Protein AF-W2GTN8-F1 (afdb_monomer_lite)

Organism: Phytophthora nicotianae (NCBI:txid4792)

Secondary structure (DSSP, 8-state):
-------------HHHHHS-SS--SS---SSHHHHHHHHHHHHHHTT-EEEEEEEETTEEEEEEEPS---

Sequence (70 aa):
MRATSQGATTKLDLVSRFGYEKPDLFIHLVYLEEAGSFVRSYGFNEGKGVKRNKSTGNYKTWLCASTGDG

Radius of gyration: 14.39 Å; chains: 1; bounding box: 42×22×39 Å

Structure (mmCIF, N/CA/C/O backbone):
data_AF-W2GTN8-F1
#
_entry.id   AF-W2GTN8-F1
#
loop_
_atom_site.group_PDB
_atom_site.id
_atom_site.type_symbol
_atom_site.label_atom_id
_atom_site.label_alt_id
_atom_site.label_comp_id
_atom_site.label_asym_id
_atom_site.label_entity_id
_atom_site.label_seq_id
_atom_site.pdbx_PDB_ins_code
_atom_site.Cartn_x
_atom_site.Cartn_y
_atom_site.Cartn_z
_atom_site.occupancy
_atom_site.B_iso_or_equiv
_atom_site.auth_seq_id
_atom_site.auth_comp_id
_atom_site.auth_asym_id
_atom_site.auth_atom_id
_atom_site.pdbx_PDB_model_num
ATOM 1 N N . MET A 1 1 ? -27.884 9.581 27.774 1.00 36.31 1 MET A N 1
ATOM 2 C CA . MET A 1 1 ? -27.207 8.300 27.471 1.00 36.31 1 MET A CA 1
ATOM 3 C C . MET A 1 1 ? -26.371 8.513 26.216 1.00 36.31 1 MET A 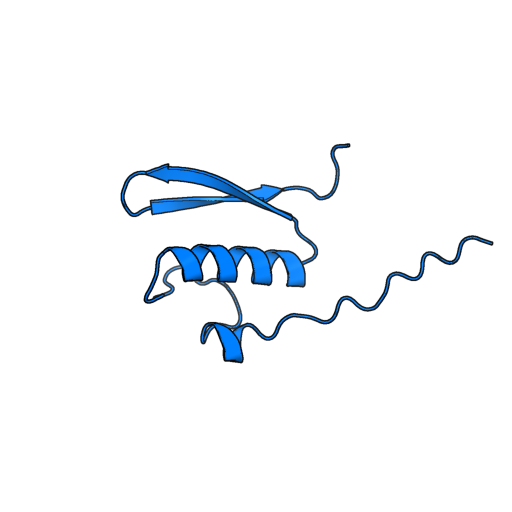C 1
ATOM 5 O O . MET A 1 1 ? -26.914 9.001 25.234 1.00 36.31 1 MET A O 1
ATOM 9 N N . ARG A 1 2 ? -25.051 8.287 26.276 1.00 44.41 2 ARG A N 1
ATOM 10 C CA . ARG A 1 2 ? -24.133 8.471 25.139 1.00 44.41 2 ARG A CA 1
ATOM 11 C C . ARG A 1 2 ? -24.355 7.344 24.129 1.00 44.41 2 ARG A C 1
ATOM 13 O O . ARG A 1 2 ? -23.906 6.231 24.362 1.00 44.41 2 ARG A O 1
ATOM 20 N N . ALA A 1 3 ? -25.026 7.639 23.023 1.00 45.19 3 ALA A N 1
ATOM 21 C CA . ALA A 1 3 ? -24.935 6.815 21.829 1.00 45.19 3 ALA A CA 1
ATOM 22 C C . ALA A 1 3 ? -23.710 7.295 21.043 1.00 45.19 3 ALA A C 1
ATOM 24 O O . ALA A 1 3 ? -23.783 8.258 20.283 1.00 45.19 3 ALA A O 1
ATOM 25 N N . THR A 1 4 ? -22.552 6.676 21.266 1.00 46.25 4 THR A N 1
ATOM 26 C CA . THR A 1 4 ? -21.483 6.721 20.268 1.00 46.25 4 THR A CA 1
ATOM 27 C C . THR A 1 4 ? -21.948 5.847 19.118 1.00 46.25 4 THR A C 1
ATOM 29 O O . THR A 1 4 ? -21.730 4.638 19.121 1.00 46.25 4 THR A O 1
ATOM 32 N N . SER A 1 5 ? -22.655 6.455 18.168 1.00 49.59 5 SER A N 1
ATOM 33 C CA . SER A 1 5 ? -22.877 5.877 16.851 1.00 49.59 5 SER A CA 1
ATOM 34 C C . SER A 1 5 ? -21.503 5.693 16.220 1.00 49.59 5 SER A C 1
ATOM 36 O O . SER A 1 5 ? -20.970 6.596 15.580 1.00 49.59 5 SER A O 1
ATOM 38 N N . GLN A 1 6 ? -20.890 4.539 16.464 1.00 52.56 6 GLN A N 1
ATOM 39 C CA . GLN A 1 6 ? -19.764 4.055 15.691 1.00 52.56 6 GLN A CA 1
ATOM 40 C C . GLN A 1 6 ? -20.355 3.741 14.318 1.00 52.56 6 GLN A C 1
ATOM 42 O O . GLN A 1 6 ? -20.836 2.639 14.065 1.00 52.56 6 GLN A O 1
ATOM 47 N N . GLY A 1 7 ? -20.485 4.791 13.500 1.00 48.91 7 GLY A N 1
ATOM 48 C CA . GLY A 1 7 ? -21.011 4.700 12.149 1.00 48.91 7 GLY A CA 1
ATOM 49 C C . GLY A 1 7 ? -20.261 3.587 11.446 1.00 48.91 7 GLY A C 1
ATOM 50 O O . GLY A 1 7 ? -19.039 3.518 11.562 1.00 48.91 7 GLY A O 1
ATOM 51 N N . ALA A 1 8 ? -20.991 2.681 10.799 1.00 54.16 8 ALA A N 1
ATOM 52 C CA . ALA A 1 8 ? -20.390 1.635 9.996 1.00 54.16 8 ALA A CA 1
ATOM 53 C C . ALA A 1 8 ? -19.415 2.302 9.021 1.00 54.16 8 ALA A C 1
ATOM 55 O O . ALA A 1 8 ? -19.834 2.969 8.077 1.00 54.16 8 ALA A O 1
ATOM 56 N N . THR A 1 9 ? -18.116 2.212 9.303 1.00 59.09 9 THR A N 1
ATOM 57 C CA . THR A 1 9 ? -17.097 2.762 8.422 1.00 59.09 9 THR A CA 1
ATOM 58 C C . THR A 1 9 ? -17.177 1.948 7.143 1.00 59.09 9 THR A C 1
ATOM 60 O O . THR A 1 9 ? -16.765 0.788 7.120 1.00 59.09 9 THR A O 1
ATOM 63 N N . THR A 1 10 ? -17.781 2.515 6.098 1.00 80.38 10 THR A N 1
ATOM 64 C CA . THR A 1 10 ? -17.887 1.850 4.802 1.00 80.38 10 THR A CA 1
ATOM 65 C C . THR A 1 10 ? -16.475 1.561 4.315 1.00 80.38 10 THR A C 1
ATOM 67 O O . THR A 1 10 ? -15.706 2.487 4.043 1.00 80.38 10 THR A O 1
ATOM 70 N N . LYS A 1 11 ? -16.117 0.274 4.258 1.00 85.12 11 LYS A N 1
ATOM 71 C CA . LYS A 1 11 ? -14.815 -0.159 3.752 1.00 85.12 11 LYS A CA 1
ATOM 72 C C . LYS A 1 11 ? -14.647 0.347 2.321 1.00 85.12 11 LYS A C 1
ATOM 74 O O . LYS A 1 11 ? -15.566 0.268 1.510 1.00 85.12 11 LYS A O 1
ATOM 79 N N . LEU A 1 12 ? -13.468 0.875 2.026 1.00 88.38 12 LEU A N 1
ATOM 80 C CA . LEU A 1 12 ? -13.075 1.267 0.683 1.00 88.38 12 LEU A CA 1
ATOM 81 C C . LEU A 1 12 ? -12.826 0.014 -0.155 1.00 88.38 12 LEU A C 1
ATOM 83 O O . LEU A 1 12 ? -12.128 -0.896 0.293 1.00 88.38 12 LEU A O 1
ATOM 87 N N . ASP A 1 13 ? -13.345 0.000 -1.379 1.00 90.12 13 ASP A N 1
ATOM 88 C CA . ASP A 1 13 ? -13.082 -1.078 -2.326 1.00 90.12 13 ASP A CA 1
ATOM 89 C C . ASP A 1 13 ? -11.670 -0.933 -2.916 1.00 90.12 13 ASP A C 1
ATOM 91 O O . ASP A 1 13 ? -11.398 -0.055 -3.742 1.00 90.12 13 ASP A O 1
ATOM 95 N N . LEU A 1 14 ? -10.735 -1.740 -2.408 1.00 89.75 14 LEU A N 1
ATOM 96 C CA . LEU A 1 14 ? -9.324 -1.668 -2.795 1.00 89.75 14 LEU A CA 1
ATOM 97 C C . LEU A 1 14 ? -9.058 -2.383 -4.121 1.00 89.75 14 LEU A C 1
ATOM 99 O O . LEU A 1 14 ? -8.217 -1.928 -4.894 1.00 89.75 14 LEU A O 1
ATOM 103 N N . VAL A 1 15 ? -9.805 -3.449 -4.419 1.00 89.88 15 VAL A N 1
ATOM 104 C CA . VAL A 1 15 ? -9.644 -4.228 -5.652 1.00 89.88 15 VAL A CA 1
ATOM 105 C C . VAL A 1 15 ? -10.038 -3.391 -6.864 1.00 89.88 15 VAL A C 1
ATOM 107 O O . VAL A 1 15 ? -9.258 -3.285 -7.804 1.00 89.88 15 VAL A O 1
ATOM 110 N N . SER A 1 16 ? -11.183 -2.710 -6.829 1.00 89.25 16 SER A N 1
ATOM 111 C CA . SER A 1 16 ? -11.623 -1.849 -7.928 1.00 89.25 16 SER A CA 1
ATOM 112 C C . SER A 1 16 ? -10.710 -0.641 -8.142 1.00 89.25 16 SER A C 1
ATOM 114 O O . SER A 1 16 ? -10.648 -0.139 -9.262 1.00 89.25 16 SER A O 1
ATOM 116 N N . ARG A 1 17 ? -10.039 -0.137 -7.096 1.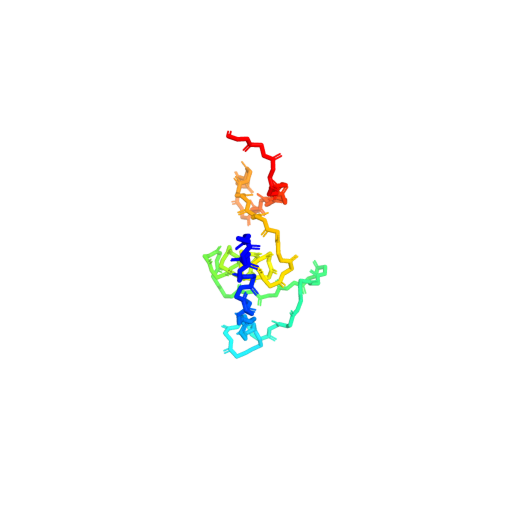00 86.81 17 ARG A N 1
ATOM 117 C CA . ARG A 1 17 ? -9.172 1.052 -7.194 1.00 86.81 17 ARG A CA 1
ATOM 118 C C . ARG A 1 17 ? -7.719 0.742 -7.515 1.00 86.81 17 ARG A C 1
ATOM 120 O O . ARG A 1 17 ? -7.090 1.528 -8.208 1.00 86.81 17 ARG A O 1
ATOM 127 N N . PHE A 1 18 ? -7.184 -0.341 -6.966 1.00 88.50 18 PHE A N 1
ATOM 128 C CA . PHE A 1 18 ? -5.753 -0.640 -7.000 1.00 88.50 18 PHE A CA 1
ATOM 129 C C . PHE A 1 18 ? -5.445 -2.020 -7.587 1.00 88.50 18 PHE A C 1
ATOM 131 O O . PHE A 1 18 ? -4.282 -2.314 -7.831 1.00 88.50 18 PHE A O 1
ATOM 138 N N . GL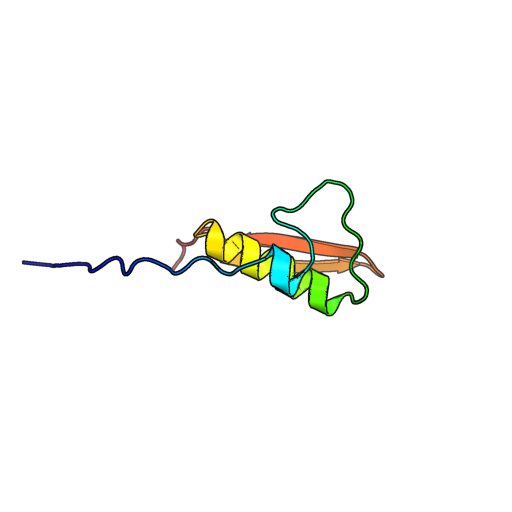Y A 1 19 ? -6.451 -2.875 -7.794 1.00 89.25 19 GLY A N 1
ATOM 139 C CA . GLY A 1 19 ? -6.272 -4.264 -8.225 1.00 89.25 19 GLY A CA 1
ATOM 140 C C . GLY A 1 19 ? -5.867 -5.227 -7.104 1.00 89.25 19 GLY A C 1
ATOM 141 O O . GLY A 1 19 ? -5.691 -6.413 -7.364 1.00 89.25 19 GLY A O 1
ATOM 142 N N . TYR A 1 20 ? -5.743 -4.744 -5.862 1.00 87.38 20 TYR A N 1
ATOM 143 C CA . TYR A 1 20 ? -5.277 -5.531 -4.718 1.00 87.38 20 TYR A CA 1
ATOM 144 C C . TYR A 1 20 ? -6.230 -5.404 -3.531 1.00 87.38 20 TYR A C 1
ATOM 146 O O . TYR A 1 20 ? -6.656 -4.306 -3.183 1.00 87.38 20 TYR A O 1
ATOM 154 N N . GLU A 1 21 ? -6.519 -6.523 -2.868 1.00 87.38 21 GLU A N 1
ATOM 155 C CA . GLU A 1 21 ? -7.355 -6.548 -1.659 1.00 87.38 21 GLU A CA 1
ATOM 156 C C . GLU A 1 21 ? -6.559 -6.209 -0.387 1.00 87.38 21 GLU A C 1
ATOM 158 O O . GLU A 1 21 ? -7.074 -5.571 0.529 1.00 87.38 21 GLU A O 1
ATOM 163 N N . LYS A 1 22 ? -5.287 -6.614 -0.328 1.00 87.25 22 LYS A N 1
ATOM 164 C CA . LYS A 1 22 ? -4.397 -6.432 0.825 1.00 87.25 22 LYS A CA 1
ATOM 165 C C . LYS A 1 22 ? -2.945 -6.254 0.367 1.00 87.25 22 LYS A C 1
ATOM 167 O O . LYS A 1 22 ? -2.611 -6.699 -0.732 1.00 87.25 22 LYS A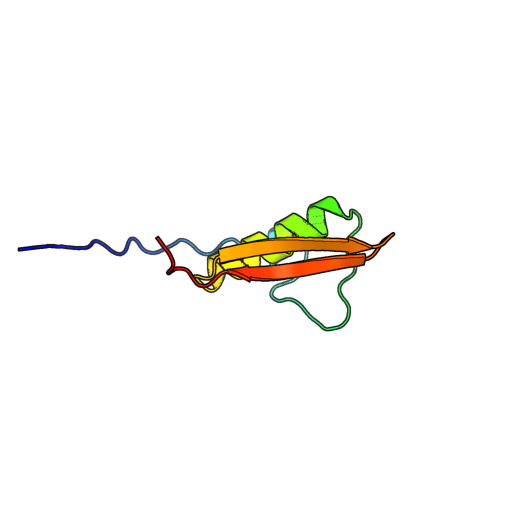 O 1
ATOM 172 N N . PRO A 1 23 ? -2.084 -5.593 1.159 1.00 82.81 23 PRO A N 1
ATOM 173 C CA . PRO A 1 23 ? -0.665 -5.505 0.852 1.00 82.81 23 PRO A CA 1
ATOM 174 C C . PRO A 1 23 ? -0.026 -6.895 0.916 1.00 82.81 23 PRO A C 1
ATOM 176 O O . PRO A 1 23 ? -0.230 -7.632 1.880 1.00 82.81 23 PRO A O 1
ATOM 179 N N . ASP A 1 24 ? 0.762 -7.216 -0.103 1.00 82.12 24 ASP A N 1
ATOM 180 C CA . ASP A 1 24 ? 1.610 -8.405 -0.157 1.00 82.12 24 ASP A CA 1
ATOM 181 C C . ASP A 1 24 ? 3.094 -7.992 -0.141 1.00 82.12 24 ASP A C 1
ATOM 183 O O . ASP A 1 24 ? 3.409 -6.799 -0.220 1.00 82.12 24 ASP A O 1
ATOM 187 N N . LEU A 1 25 ? 4.013 -8.956 -0.031 1.00 73.38 25 LEU A N 1
ATOM 188 C CA . LEU A 1 25 ? 5.461 -8.702 -0.044 1.00 73.38 25 LEU A CA 1
ATOM 189 C C . LEU A 1 25 ? 5.895 -7.975 -1.323 1.00 73.38 25 LEU A C 1
ATOM 191 O O . LEU A 1 25 ? 6.785 -7.126 -1.279 1.00 73.38 25 LEU A O 1
ATOM 195 N N . PHE A 1 26 ? 5.233 -8.276 -2.442 1.00 75.75 26 PHE A N 1
ATOM 196 C CA . PHE A 1 26 ? 5.483 -7.652 -3.734 1.00 75.75 26 PHE A CA 1
ATOM 197 C C . PHE A 1 26 ? 4.165 -7.201 -4.362 1.00 75.75 26 PHE A C 1
ATOM 199 O O . PHE A 1 26 ? 3.383 -8.011 -4.851 1.00 75.75 26 PHE A O 1
ATOM 206 N N . ILE A 1 27 ? 3.934 -5.890 -4.373 1.00 76.50 27 ILE A N 1
ATOM 207 C CA . ILE A 1 27 ? 2.818 -5.263 -5.085 1.00 76.50 27 ILE A CA 1
ATOM 208 C C . ILE A 1 27 ? 3.370 -4.348 -6.169 1.00 76.50 27 ILE A C 1
ATOM 210 O O . ILE A 1 27 ? 4.276 -3.549 -5.922 1.00 76.50 27 ILE A O 1
ATOM 214 N N . HIS A 1 28 ? 2.828 -4.466 -7.377 1.00 80.69 28 HIS A N 1
ATOM 215 C CA . HIS A 1 28 ? 3.212 -3.614 -8.492 1.00 80.69 28 HIS A CA 1
ATOM 216 C C . HIS A 1 28 ? 2.158 -2.528 -8.685 1.00 80.69 28 HIS A C 1
ATOM 218 O O . HIS A 1 28 ? 1.012 -2.817 -9.028 1.00 80.69 28 HIS A O 1
ATOM 224 N N . LEU A 1 29 ? 2.552 -1.277 -8.466 1.00 80.25 29 LEU A N 1
ATOM 225 C CA . LEU A 1 29 ? 1.715 -0.103 -8.684 1.00 80.25 29 LEU A CA 1
ATOM 226 C C . LEU A 1 29 ? 2.417 0.802 -9.685 1.00 80.25 29 LEU A C 1
ATOM 228 O O . LEU A 1 29 ? 3.628 1.004 -9.590 1.00 80.25 29 LEU A O 1
ATOM 232 N N . VAL A 1 30 ? 1.656 1.315 -10.652 1.00 80.75 30 VAL A N 1
ATOM 233 C CA . VAL A 1 30 ? 2.204 2.082 -11.780 1.00 80.75 30 VAL A CA 1
ATOM 234 C C . VAL A 1 30 ? 2.854 3.369 -11.275 1.00 80.75 30 VAL A C 1
ATOM 236 O O . VAL A 1 30 ? 3.933 3.738 -11.737 1.00 80.75 30 VAL A O 1
ATOM 239 N N . TYR A 1 31 ? 2.247 4.011 -10.271 1.00 81.25 31 TYR A N 1
ATOM 240 C CA . TYR A 1 31 ? 2.757 5.250 -9.695 1.00 81.25 31 TYR A CA 1
ATOM 241 C C . TYR A 1 31 ? 3.043 5.160 -8.188 1.00 81.25 31 TYR A C 1
ATOM 243 O O . TYR A 1 31 ? 2.280 4.622 -7.384 1.00 81.25 31 TYR A O 1
ATOM 251 N N . LEU A 1 32 ? 4.130 5.817 -7.765 1.00 75.69 32 LEU A N 1
ATOM 252 C CA . LEU A 1 32 ? 4.519 5.971 -6.352 1.00 75.69 32 LEU A CA 1
ATOM 253 C C . LEU A 1 32 ? 3.474 6.710 -5.496 1.00 75.69 32 LEU A C 1
ATOM 255 O O . LEU A 1 32 ? 3.534 6.656 -4.262 1.00 75.69 32 LEU A O 1
ATOM 259 N N . GLU A 1 33 ? 2.573 7.470 -6.116 1.00 82.25 33 GLU A N 1
ATOM 260 C CA . GLU A 1 33 ? 1.456 8.132 -5.435 1.00 82.25 33 GLU A CA 1
ATOM 261 C C . GLU A 1 33 ? 0.316 7.157 -5.140 1.00 82.25 33 GLU A C 1
ATOM 263 O O . GLU A 1 33 ? -0.198 7.156 -4.016 1.00 82.25 33 GLU A O 1
ATOM 268 N N . GLU A 1 34 ? 0.011 6.258 -6.080 1.00 84.62 34 GLU A N 1
ATOM 269 C CA . GLU A 1 34 ? -0.958 5.175 -5.890 1.00 84.62 34 GLU A CA 1
ATOM 270 C C . GLU A 1 34 ? -0.532 4.243 -4.760 1.00 84.62 34 GLU A C 1
ATOM 272 O O . GLU A 1 34 ? -1.353 3.918 -3.907 1.00 84.62 34 GLU A O 1
ATOM 277 N N . ALA A 1 35 ? 0.763 3.925 -4.655 1.00 83.19 35 ALA A N 1
ATOM 278 C CA . ALA A 1 35 ? 1.310 3.161 -3.530 1.00 83.19 35 ALA A CA 1
ATOM 279 C C . ALA A 1 35 ? 1.009 3.796 -2.172 1.00 83.19 35 ALA A C 1
ATOM 281 O O . ALA A 1 35 ? 0.651 3.110 -1.216 1.00 83.19 35 ALA A O 1
ATOM 282 N N . GLY A 1 36 ? 1.095 5.123 -2.077 1.00 85.62 36 GLY A N 1
ATOM 283 C CA . GLY A 1 36 ? 0.729 5.812 -0.847 1.00 85.62 36 GLY A CA 1
ATOM 284 C C . GLY A 1 36 ? -0.771 5.802 -0.576 1.00 85.62 36 GLY A C 1
ATOM 285 O O . GLY A 1 36 ? -1.174 5.694 0.581 1.00 85.62 36 GLY A O 1
ATOM 286 N N . SER A 1 37 ? -1.589 5.949 -1.615 1.00 88.81 37 SER A N 1
ATOM 287 C CA . SER A 1 37 ? -3.047 5.921 -1.489 1.00 88.81 37 SER A CA 1
ATOM 288 C C . SER A 1 37 ? -3.550 4.539 -1.086 1.00 88.81 37 SER A C 1
ATOM 290 O O . SER A 1 37 ? -4.321 4.453 -0.136 1.00 88.81 37 SER A O 1
ATOM 292 N N . PHE A 1 38 ? -3.035 3.473 -1.700 1.00 89.69 38 PHE A N 1
ATOM 293 C CA . PHE A 1 38 ? -3.361 2.090 -1.361 1.00 89.69 38 PHE A CA 1
ATOM 294 C C . PHE A 1 38 ? -3.096 1.785 0.116 1.00 89.69 38 PHE A C 1
ATOM 296 O O . PHE A 1 38 ? -3.996 1.357 0.834 1.00 89.69 38 PHE A O 1
ATOM 303 N N . VAL A 1 39 ? -1.891 2.096 0.605 1.00 87.38 39 VAL A N 1
ATOM 304 C CA . VAL A 1 39 ? -1.502 1.833 1.999 1.00 87.38 39 VAL A CA 1
ATOM 305 C C . VAL A 1 39 ? -2.385 2.600 2.993 1.00 87.38 39 VAL A C 1
ATOM 307 O O . VAL A 1 39 ? -2.775 2.049 4.022 1.00 87.38 39 VAL A O 1
ATOM 310 N N . ARG A 1 40 ? -2.746 3.856 2.693 1.00 87.62 40 ARG A N 1
ATOM 311 C CA . ARG A 1 40 ? -3.663 4.639 3.541 1.00 87.62 40 ARG A CA 1
ATOM 312 C C . ARG A 1 40 ? -5.085 4.085 3.521 1.00 87.62 40 ARG A C 1
ATOM 314 O O . ARG A 1 40 ? -5.707 4.011 4.574 1.00 87.62 40 ARG A O 1
ATOM 321 N N . SER A 1 41 ? -5.596 3.702 2.353 1.00 89.94 41 SER A N 1
ATOM 322 C CA . SER A 1 41 ? -6.938 3.129 2.217 1.00 89.94 41 SER A CA 1
ATOM 323 C C . SER A 1 41 ? -7.049 1.765 2.897 1.00 89.94 41 SER A C 1
ATOM 325 O O . SER A 1 41 ? -8.040 1.507 3.574 1.00 89.94 41 SER A O 1
ATOM 327 N N . TYR A 1 42 ? -6.014 0.929 2.795 1.00 89.50 42 TYR A N 1
ATOM 328 C CA . TYR A 1 42 ? -5.933 -0.321 3.546 1.00 89.50 42 TYR A CA 1
ATOM 329 C C . TYR A 1 42 ? -5.889 -0.071 5.057 1.00 89.50 42 TYR A C 1
ATOM 331 O O . TYR A 1 42 ? -6.674 -0.654 5.797 1.00 89.50 42 TYR A O 1
ATOM 339 N N . GLY A 1 43 ? -5.044 0.859 5.515 1.00 88.31 43 GLY A N 1
ATOM 340 C CA . GLY A 1 43 ? -5.012 1.272 6.919 1.00 88.31 43 GLY A CA 1
ATOM 341 C C . GLY A 1 43 ? -6.375 1.739 7.433 1.00 88.31 43 GLY A C 1
ATOM 342 O O . GLY A 1 43 ? -6.814 1.290 8.487 1.00 88.31 43 GLY A O 1
ATOM 343 N N . PHE A 1 44 ? -7.085 2.560 6.654 1.00 87.06 44 PHE A N 1
ATOM 344 C CA . PHE A 1 44 ? -8.439 3.015 6.977 1.00 87.06 44 PHE A CA 1
ATOM 345 C C . PHE A 1 44 ? -9.432 1.853 7.129 1.00 87.06 44 PHE A C 1
ATOM 347 O O . PHE A 1 44 ? -10.172 1.816 8.110 1.00 87.06 44 PHE A O 1
ATOM 354 N N . ASN A 1 45 ? -9.413 0.880 6.210 1.00 88.69 45 ASN A N 1
ATOM 355 C CA . ASN A 1 45 ? -10.259 -0.317 6.293 1.00 88.69 45 ASN A CA 1
ATOM 356 C C . ASN A 1 45 ? -9.970 -1.165 7.542 1.00 88.69 45 ASN A C 1
ATOM 358 O O . ASN A 1 45 ? -10.883 -1.788 8.080 1.00 88.69 45 ASN A O 1
ATOM 362 N N . GLU A 1 46 ? -8.721 -1.155 8.004 1.00 86.25 46 GLU A N 1
ATOM 363 C CA . GLU A 1 46 ? -8.255 -1.828 9.220 1.00 86.25 46 GLU A CA 1
ATOM 364 C C . GLU A 1 46 ? -8.473 -0.996 10.499 1.00 86.25 46 GLU A C 1
ATOM 366 O O . GLU A 1 46 ? -8.090 -1.426 11.588 1.00 86.25 46 GLU A O 1
ATOM 371 N N . GLY A 1 47 ? -9.046 0.210 10.397 1.00 84.19 47 GLY A N 1
ATOM 372 C CA . GLY A 1 47 ? -9.226 1.125 11.530 1.00 84.19 47 GLY A CA 1
ATOM 373 C C . GLY A 1 47 ? -7.919 1.728 12.065 1.00 84.19 47 GLY A C 1
ATOM 374 O O . GLY A 1 47 ? -7.871 2.196 13.203 1.00 84.19 47 GLY A O 1
ATOM 375 N N . LYS A 1 48 ? -6.849 1.714 11.265 1.00 83.25 48 LYS A N 1
ATOM 376 C CA . LYS A 1 48 ? -5.507 2.191 11.620 1.00 83.25 48 LYS A CA 1
ATOM 377 C C . LYS A 1 48 ? -5.183 3.496 10.899 1.00 83.25 48 LYS A C 1
ATOM 379 O O . LYS A 1 48 ? -5.402 3.638 9.696 1.00 83.25 48 LYS A O 1
ATOM 384 N N . GLY A 1 49 ? -4.574 4.438 11.614 1.00 81.81 49 GLY A N 1
ATOM 385 C CA . GLY A 1 49 ? -3.910 5.567 10.974 1.00 81.81 49 GLY A CA 1
ATOM 386 C C . GLY A 1 49 ? -2.645 5.089 10.264 1.00 81.81 49 GLY A C 1
ATOM 387 O O . GLY A 1 49 ? -1.938 4.218 10.763 1.00 81.81 49 GLY A O 1
ATOM 388 N N . VAL A 1 50 ? -2.318 5.653 9.102 1.00 83.38 50 VAL A N 1
ATOM 389 C CA . VAL A 1 50 ? -1.038 5.375 8.435 1.00 83.38 50 VAL A CA 1
ATOM 390 C C . VAL A 1 50 ? -0.371 6.685 8.060 1.00 83.38 50 VAL A C 1
ATOM 392 O O . VAL A 1 50 ? -0.951 7.513 7.356 1.00 83.38 50 VAL A O 1
ATOM 395 N N . LYS A 1 51 ? 0.868 6.874 8.517 1.00 82.75 51 LYS A N 1
ATOM 396 C CA . LYS A 1 51 ? 1.667 8.071 8.248 1.00 82.75 51 LYS A CA 1
ATOM 397 C C . LYS A 1 51 ? 2.916 7.702 7.461 1.00 82.75 51 LYS A C 1
ATOM 399 O O . LYS A 1 51 ? 3.561 6.685 7.716 1.00 82.75 51 LYS A O 1
ATOM 404 N N . ARG A 1 52 ? 3.275 8.541 6.490 1.00 79.94 52 ARG A N 1
ATOM 405 C CA . ARG A 1 52 ? 4.557 8.413 5.789 1.00 79.94 52 ARG A CA 1
ATOM 406 C C . ARG A 1 52 ? 5.675 8.775 6.766 1.00 79.94 52 ARG A C 1
ATOM 408 O O . ARG A 1 52 ? 5.615 9.840 7.372 1.00 79.94 52 ARG A O 1
ATOM 415 N N . ASN A 1 53 ? 6.670 7.905 6.907 1.00 77.44 53 ASN A N 1
ATOM 416 C CA . ASN A 1 53 ? 7.797 8.125 7.813 1.00 77.44 53 ASN A CA 1
ATOM 417 C C . ASN A 1 53 ? 9.032 8.619 7.064 1.00 77.44 53 ASN A C 1
ATOM 419 O O . ASN A 1 53 ? 9.533 9.705 7.330 1.00 77.44 53 ASN A O 1
ATOM 423 N N . LYS A 1 54 ? 9.507 7.833 6.093 1.00 75.75 54 LYS A N 1
ATOM 424 C CA . LYS A 1 54 ? 10.728 8.131 5.337 1.00 75.75 54 LYS A CA 1
ATOM 425 C C . LYS A 1 54 ? 10.534 7.867 3.851 1.00 75.75 54 LYS A C 1
ATOM 427 O O . LYS A 1 54 ? 9.745 7.008 3.457 1.00 75.75 54 LYS A O 1
ATOM 432 N N . SER A 1 55 ? 11.268 8.621 3.041 1.00 76.88 55 SER A N 1
ATOM 433 C CA . SER A 1 55 ? 11.412 8.404 1.604 1.00 76.88 55 SER A CA 1
ATOM 434 C C . SER A 1 55 ? 12.904 8.311 1.310 1.00 76.88 55 SER A C 1
ATOM 436 O O . SER A 1 55 ? 13.626 9.271 1.565 1.00 76.88 55 SER A O 1
ATOM 438 N N . THR A 1 56 ? 13.360 7.170 0.802 1.00 74.81 56 THR A N 1
ATOM 439 C CA . THR A 1 56 ? 14.767 6.922 0.465 1.00 74.81 56 THR A CA 1
ATOM 440 C C . THR A 1 56 ? 14.833 6.468 -0.987 1.00 74.81 56 THR A C 1
ATOM 442 O O . THR A 1 56 ? 14.540 5.315 -1.295 1.00 74.81 56 THR A O 1
ATOM 445 N N . GLY A 1 57 ? 15.173 7.381 -1.901 1.00 74.00 57 GLY A N 1
ATOM 446 C CA . GLY A 1 57 ? 15.111 7.110 -3.341 1.00 74.00 57 GLY A CA 1
ATOM 447 C C . GLY A 1 57 ? 13.706 6.671 -3.771 1.00 74.00 57 GLY A C 1
ATOM 448 O O . GLY A 1 57 ? 12.724 7.350 -3.469 1.00 74.00 57 GLY A O 1
ATOM 449 N N . ASN A 1 58 ? 13.610 5.506 -4.419 1.00 70.06 58 ASN A N 1
ATOM 450 C CA . ASN A 1 58 ? 12.341 4.910 -4.861 1.00 70.06 58 ASN A CA 1
ATOM 451 C C . ASN A 1 58 ? 11.587 4.158 -3.747 1.00 70.06 58 ASN A C 1
ATOM 453 O O . ASN A 1 58 ? 10.482 3.668 -3.975 1.00 70.06 58 ASN A O 1
ATOM 457 N N . TYR A 1 59 ? 12.151 4.076 -2.540 1.00 71.62 59 TYR A N 1
ATOM 458 C CA . TYR A 1 59 ? 11.531 3.403 -1.403 1.00 71.62 59 TYR A CA 1
ATOM 459 C C . TYR A 1 59 ? 10.761 4.397 -0.535 1.00 71.62 59 TYR A C 1
ATOM 461 O O . TYR A 1 59 ? 11.286 5.436 -0.127 1.00 71.62 59 TYR A O 1
ATOM 469 N N . LYS A 1 60 ? 9.514 4.055 -0.198 1.00 77.25 60 LYS A N 1
ATOM 470 C CA . LYS A 1 60 ? 8.683 4.814 0.745 1.00 77.25 60 LYS A CA 1
ATOM 471 C C . LYS A 1 60 ? 8.315 3.929 1.928 1.00 77.25 60 LYS A C 1
ATOM 473 O O . LYS A 1 60 ? 7.712 2.877 1.750 1.00 77.25 60 LYS A O 1
ATOM 478 N N . THR A 1 61 ? 8.639 4.381 3.134 1.00 80.69 61 THR A N 1
ATOM 479 C CA . THR A 1 61 ? 8.313 3.681 4.381 1.00 80.69 61 THR A CA 1
ATOM 480 C C . THR A 1 61 ? 7.108 4.334 5.045 1.00 80.69 61 THR A C 1
ATOM 482 O O . THR A 1 61 ? 7.078 5.552 5.262 1.00 80.69 61 THR A O 1
ATOM 485 N N . TRP A 1 62 ? 6.133 3.509 5.412 1.00 79.50 62 TRP A N 1
ATOM 486 C CA . TRP A 1 62 ? 4.909 3.912 6.095 1.00 79.50 62 TRP A CA 1
ATOM 487 C C . TRP A 1 62 ? 4.880 3.297 7.490 1.00 79.50 62 TRP A C 1
ATOM 489 O O . TRP A 1 62 ? 5.288 2.153 7.672 1.00 79.50 62 TRP A O 1
ATOM 499 N N . LEU A 1 63 ? 4.414 4.061 8.472 1.00 81.75 63 LEU A N 1
ATOM 500 C CA . LEU A 1 63 ? 4.194 3.587 9.832 1.00 81.75 63 LEU A CA 1
ATOM 501 C C . LEU A 1 63 ? 2.697 3.525 10.104 1.00 81.75 63 LEU A C 1
ATOM 503 O O . LEU A 1 63 ? 1.963 4.450 9.744 1.00 81.75 63 LEU A O 1
ATOM 507 N N . CYS A 1 64 ? 2.264 2.463 10.781 1.00 74.38 64 CYS A N 1
ATOM 508 C CA . CYS A 1 64 ? 0.963 2.466 11.432 1.00 74.38 64 CYS A CA 1
ATOM 509 C C . CYS A 1 64 ? 1.019 3.503 12.557 1.00 74.38 64 CYS A C 1
ATOM 511 O O . CYS A 1 64 ? 1.821 3.380 13.479 1.00 74.38 64 CYS A O 1
ATOM 513 N N . ALA A 1 65 ? 0.206 4.544 12.449 1.00 67.69 65 ALA A N 1
ATOM 514 C CA . ALA A 1 65 ? -0.065 5.442 13.550 1.00 67.69 65 ALA A CA 1
ATOM 515 C C . ALA A 1 65 ? -1.142 4.781 14.410 1.00 67.69 65 ALA A C 1
ATOM 517 O O . ALA A 1 65 ? -2.243 4.498 13.928 1.00 67.69 65 ALA 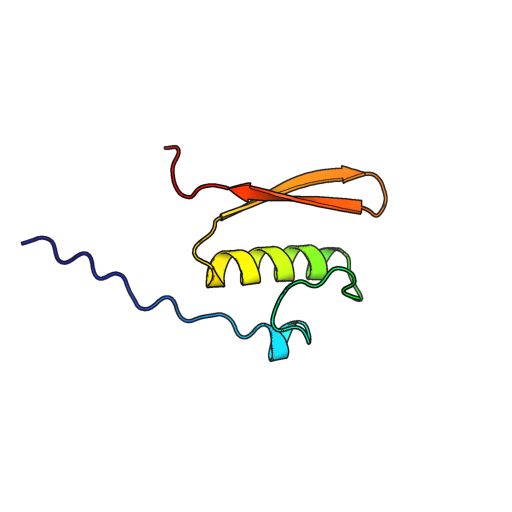A O 1
ATOM 518 N N . SER A 1 66 ? -0.815 4.516 15.673 1.00 59.75 66 SER A N 1
ATOM 519 C CA . SER A 1 66 ? -1.825 4.180 16.667 1.00 59.75 66 SER A CA 1
ATOM 520 C C . SER A 1 66 ? -2.837 5.319 16.692 1.00 59.75 66 SER A C 1
ATOM 522 O O . SER A 1 66 ? -2.463 6.480 16.860 1.00 59.75 66 SER A O 1
ATOM 524 N N . THR A 1 67 ? -4.112 5.006 16.481 1.00 54.09 67 THR A N 1
ATOM 525 C CA . THR A 1 67 ? -5.199 5.959 16.706 1.00 54.09 67 THR A CA 1
ATOM 526 C C . THR A 1 67 ? -5.308 6.151 18.220 1.00 54.09 67 THR A C 1
ATOM 528 O O . THR A 1 67 ? -6.072 5.456 18.881 1.00 54.09 67 THR A O 1
ATOM 531 N N . GLY A 1 68 ? -4.445 6.995 18.786 1.00 49.66 68 GLY A N 1
ATOM 532 C CA . GLY A 1 68 ? -4.316 7.174 20.228 1.00 49.66 68 GLY A CA 1
ATOM 533 C C . GLY A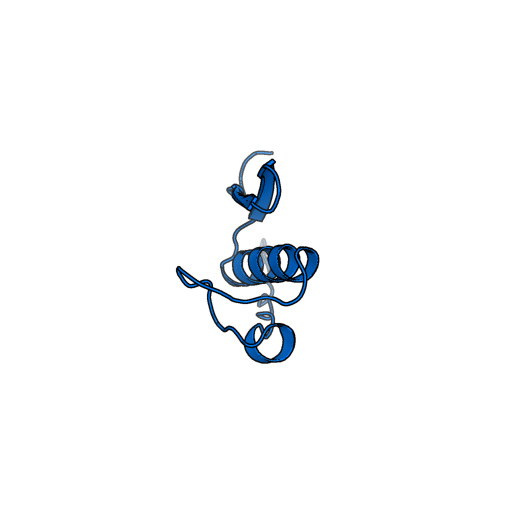 1 68 ? -2.967 7.752 20.635 1.00 49.66 68 GLY A C 1
ATOM 534 O O . GLY A 1 68 ? -2.190 7.059 21.273 1.00 49.66 68 GLY A O 1
ATOM 535 N N . ASP A 1 69 ? -2.702 8.997 20.254 1.00 35.84 69 ASP A N 1
ATOM 536 C CA . ASP A 1 69 ? -1.985 9.957 21.098 1.00 35.84 69 ASP A CA 1
ATOM 537 C C . ASP A 1 69 ? -2.503 11.346 20.691 1.00 35.84 69 ASP A C 1
ATOM 539 O O . ASP A 1 69 ? -2.688 11.599 19.496 1.00 35.84 69 ASP A O 1
ATOM 543 N N . GLY A 1 70 ? -2.915 12.126 21.692 1.00 37.69 70 GLY A N 1
ATOM 544 C CA . GLY A 1 70 ? -3.797 13.296 21.575 1.00 37.69 70 GLY A CA 1
ATOM 545 C C . GLY A 1 70 ? -3.218 14.510 20.862 1.00 37.69 70 GLY A C 1
ATOM 546 O O . GLY A 1 70 ? -1.987 14.584 20.659 1.00 37.69 70 GLY A O 1
#

pLDDT: mean 75.69, std 15.1, range [35.84, 90.12]

Foldseek 3Di:
DDDPCPDPQPQDDLCVQAVDPDDDPDDDGPDPVVVVVSVQSRCVNVVWHKDFDDDDPSDTDIDTDDPDDD